Protein AF-A0A917LWQ3-F1 (afdb_monomer_lite)

Secondary structure (DSSP, 8-state):
-EEEETTTT--PPPPEETTEE---TT-SEEEE--TT---EEEEEEEEPP-TTTTGGGGHHHHHHHH-S---B--GGGHHHHHHHHHHHHTS-EEEEEPEEES-GGG-BTTEEEGGGGGG-EEEEEEEEE-TT--S------TTHHHHSB--SEEEEE-TTS-EEEEETT---EEE-

Structure (mmCIF, N/CA/C/O backbone):
data_AF-A0A917LWQ3-F1
#
_entry.id   AF-A0A917LWQ3-F1
#
loop_
_atom_site.group_PDB
_atom_site.id
_atom_site.type_symbol
_atom_site.label_atom_id
_atom_site.label_alt_id
_atom_site.label_comp_id
_atom_site.label_asym_id
_atom_site.label_entity_id
_atom_site.label_seq_id
_atom_site.pdbx_PDB_ins_code
_atom_site.Cartn_x
_atom_site.Cartn_y
_atom_site.Cartn_z
_atom_site.occupancy
_atom_site.B_iso_or_equiv
_atom_site.auth_seq_id
_atom_site.auth_comp_id
_atom_site.auth_asym_id
_atom_site.auth_atom_id
_atom_site.pdbx_PDB_model_num
ATOM 1 N N . MET A 1 1 ? 16.018 4.848 -8.889 1.00 68.75 1 MET A N 1
ATOM 2 C CA . MET A 1 1 ? 14.977 4.493 -9.882 1.00 68.75 1 MET A CA 1
ATOM 3 C C . MET A 1 1 ? 14.292 5.776 -10.321 1.00 68.75 1 MET A C 1
ATOM 5 O O . MET A 1 1 ? 14.100 6.640 -9.471 1.00 68.75 1 MET A O 1
ATOM 9 N N . GLY A 1 2 ? 13.973 5.937 -11.601 1.00 74.06 2 GLY A N 1
ATOM 10 C CA . GLY A 1 2 ? 13.289 7.131 -12.096 1.00 74.06 2 GLY A CA 1
ATOM 11 C C . GLY A 1 2 ? 12.307 6.776 -13.199 1.00 74.06 2 GLY A C 1
ATOM 12 O O . GLY A 1 2 ? 12.623 5.943 -14.043 1.00 74.06 2 GLY A O 1
ATOM 13 N N . TYR A 1 3 ? 11.125 7.377 -13.148 1.00 81.25 3 TYR A N 1
ATOM 14 C CA . TYR A 1 3 ? 10.115 7.307 -14.192 1.00 81.25 3 TYR A CA 1
ATOM 15 C C . TYR A 1 3 ? 9.777 8.740 -14.584 1.00 81.25 3 TYR A C 1
ATOM 17 O O . TYR A 1 3 ? 9.608 9.579 -13.699 1.00 81.25 3 TYR A O 1
ATOM 25 N N . TRP A 1 4 ? 9.730 9.005 -15.880 1.00 85.19 4 TRP A N 1
ATOM 26 C CA . TRP A 1 4 ? 9.314 10.282 -16.441 1.00 85.19 4 TRP A CA 1
ATOM 27 C C . TRP A 1 4 ? 8.325 10.000 -17.555 1.00 85.19 4 TRP A C 1
ATOM 29 O O . TRP A 1 4 ? 8.601 9.150 -18.403 1.00 85.19 4 TRP A O 1
ATOM 39 N N . ASP A 1 5 ? 7.219 10.730 -17.581 1.00 81.88 5 ASP A N 1
ATOM 40 C CA . ASP A 1 5 ? 6.165 10.573 -18.579 1.00 81.88 5 ASP A CA 1
ATOM 41 C C . ASP A 1 5 ? 5.701 11.928 -19.135 1.00 81.88 5 ASP A C 1
ATOM 43 O O . ASP A 1 5 ? 5.309 12.834 -18.392 1.00 81.88 5 ASP A O 1
ATOM 47 N N . LYS A 1 6 ? 5.736 12.087 -20.464 1.00 85.38 6 LYS A N 1
ATOM 48 C CA . LYS A 1 6 ? 5.310 13.336 -21.118 1.00 85.38 6 LYS A CA 1
ATOM 49 C C . LYS A 1 6 ? 3.816 13.602 -20.945 1.00 85.38 6 LYS A C 1
ATOM 51 O O . LYS A 1 6 ? 3.427 14.761 -20.806 1.00 85.38 6 LYS A O 1
ATOM 56 N N . GLY A 1 7 ? 2.990 12.558 -20.952 1.00 83.19 7 GLY A N 1
ATOM 57 C CA . GLY A 1 7 ? 1.545 12.647 -20.748 1.00 83.19 7 GLY A CA 1
ATOM 58 C C . GLY A 1 7 ? 1.175 13.115 -19.340 1.00 83.19 7 GLY A C 1
ATOM 59 O O . GLY A 1 7 ? 0.133 13.745 -19.163 1.00 83.19 7 GLY A O 1
ATOM 60 N N . LEU A 1 8 ? 2.053 12.888 -18.358 1.00 78.94 8 LEU A N 1
ATOM 61 C CA . LEU A 1 8 ? 1.923 13.415 -16.993 1.00 78.94 8 LEU A CA 1
ATOM 62 C C . LEU A 1 8 ? 2.496 14.834 -16.823 1.00 78.94 8 LEU A C 1
ATOM 64 O O . LEU A 1 8 ? 2.339 15.432 -15.759 1.00 78.94 8 LEU A O 1
ATOM 68 N N . GLY A 1 9 ? 3.117 15.394 -17.866 1.00 81.44 9 GLY A N 1
ATOM 69 C CA . GLY A 1 9 ? 3.732 16.723 -17.844 1.00 81.44 9 GLY A CA 1
ATOM 70 C C . GLY A 1 9 ? 5.171 16.748 -17.322 1.00 81.44 9 GLY A C 1
ATOM 71 O O . GLY A 1 9 ? 5.672 17.827 -16.999 1.00 81.44 9 GLY A O 1
ATOM 72 N N . ASP A 1 10 ? 5.850 15.599 -17.242 1.00 81.12 10 ASP A N 1
ATOM 73 C CA . ASP A 1 10 ? 7.227 15.537 -16.756 1.00 81.12 10 ASP A CA 1
ATOM 74 C C . ASP A 1 10 ? 8.231 16.096 -17.775 1.00 81.12 10 ASP A C 1
ATOM 76 O O . ASP A 1 10 ? 8.159 15.852 -18.984 1.00 81.12 10 ASP A O 1
ATOM 80 N N . THR A 1 11 ? 9.259 16.781 -17.271 1.00 85.00 11 THR A N 1
ATOM 81 C CA . THR A 1 11 ? 10.433 17.145 -18.074 1.00 85.00 11 THR A CA 1
ATOM 82 C C . THR A 1 11 ? 11.321 15.916 -18.261 1.00 85.00 11 THR A C 1
ATOM 84 O O . THR A 1 11 ? 11.895 15.415 -17.292 1.00 85.00 11 THR A O 1
ATOM 87 N N . MET A 1 12 ? 11.468 15.447 -19.505 1.00 86.94 12 MET A N 1
ATOM 88 C CA . MET A 1 12 ? 12.310 14.287 -19.817 1.00 86.94 12 MET A CA 1
ATOM 89 C C . MET A 1 12 ? 13.787 14.547 -19.478 1.00 86.94 12 MET A C 1
ATOM 91 O O . MET A 1 12 ? 14.322 15.602 -19.837 1.00 86.94 12 MET A O 1
ATOM 95 N N . PRO A 1 13 ? 14.482 13.590 -18.840 1.00 85.69 13 PRO A N 1
ATOM 96 C CA . PRO A 1 13 ? 15.905 13.716 -18.576 1.00 85.69 13 PRO A CA 1
ATOM 97 C C . PRO A 1 13 ? 16.710 13.597 -19.877 1.00 85.69 13 PRO A C 1
ATOM 99 O O . PRO A 1 13 ? 16.323 12.899 -20.814 1.00 85.69 13 PRO A O 1
ATOM 102 N N . THR A 1 14 ? 17.882 14.235 -19.915 1.00 86.88 14 THR A N 1
ATOM 103 C CA . THR A 1 14 ? 18.891 13.912 -20.933 1.00 86.88 14 THR A CA 1
ATOM 104 C C . THR A 1 14 ? 19.552 12.593 -20.552 1.00 86.88 14 THR A C 1
ATOM 106 O O . THR A 1 14 ? 20.105 12.485 -19.458 1.00 86.88 14 THR A O 1
ATOM 109 N N . ILE A 1 15 ? 19.494 11.602 -21.441 1.00 86.19 15 ILE A N 1
ATOM 110 C CA . ILE A 1 15 ? 20.143 10.305 -21.238 1.00 86.19 15 ILE A CA 1
ATOM 111 C C . ILE A 1 15 ? 21.453 10.287 -22.021 1.00 86.19 15 ILE A C 1
ATOM 113 O O . ILE A 1 15 ? 21.475 10.568 -23.220 1.00 86.19 15 ILE A O 1
ATOM 117 N N . GLU A 1 16 ? 22.537 9.930 -21.342 1.00 87.94 16 GLU A N 1
ATOM 118 C CA . GLU A 1 16 ? 23.861 9.769 -21.932 1.00 87.94 16 GLU A CA 1
ATOM 119 C C . GLU A 1 16 ? 24.419 8.396 -21.547 1.00 87.94 16 GLU A C 1
ATOM 121 O O . GLU A 1 16 ? 24.374 8.012 -20.377 1.00 87.94 16 GLU A O 1
ATOM 126 N N . VAL A 1 17 ? 24.915 7.650 -22.532 1.00 81.75 17 VAL A N 1
ATOM 127 C CA . VAL A 1 17 ? 25.569 6.350 -22.354 1.00 81.75 17 VAL A CA 1
ATOM 128 C C . VAL A 1 17 ? 26.945 6.441 -22.994 1.00 81.75 17 VAL A C 1
ATOM 130 O O . VAL A 1 17 ? 27.058 6.771 -24.171 1.00 81.75 17 VAL A O 1
ATOM 133 N N . ASP A 1 18 ? 27.991 6.209 -22.201 1.00 88.50 18 ASP A N 1
ATOM 134 C CA . ASP A 1 18 ? 29.393 6.254 -22.638 1.00 88.50 18 ASP A CA 1
ATOM 135 C C . ASP A 1 18 ? 29.776 7.545 -23.394 1.00 88.50 18 ASP A C 1
ATOM 137 O O . ASP A 1 18 ? 30.491 7.522 -24.396 1.00 88.50 18 ASP A O 1
ATOM 141 N N . GLY A 1 19 ? 29.281 8.698 -22.929 1.00 87.06 19 GLY A N 1
ATOM 142 C CA . GLY A 1 19 ? 29.546 9.997 -23.560 1.00 87.06 19 GLY A CA 1
ATOM 143 C C . GLY A 1 19 ? 28.653 10.319 -24.763 1.00 87.06 19 GLY A C 1
ATOM 144 O O . GLY A 1 19 ? 28.759 11.402 -25.341 1.00 87.06 19 GLY A O 1
ATOM 145 N N . GLN A 1 20 ? 27.778 9.396 -25.170 1.00 89.56 20 GLN A N 1
ATOM 146 C CA . GLN A 1 20 ? 26.856 9.578 -26.287 1.00 89.56 20 GLN A CA 1
ATOM 147 C C . GLN A 1 20 ? 25.440 9.832 -25.787 1.00 89.56 20 GLN A C 1
ATOM 149 O O . GLN A 1 20 ? 24.871 9.050 -25.024 1.00 89.56 20 GLN A O 1
ATOM 154 N N . ARG A 1 21 ? 24.840 10.930 -26.251 1.00 89.19 21 ARG A N 1
ATOM 155 C CA . ARG A 1 21 ? 23.438 11.229 -25.955 1.00 89.19 21 ARG A CA 1
ATOM 156 C C . ARG A 1 21 ? 22.528 10.278 -26.717 1.00 89.19 21 ARG A C 1
ATOM 158 O O . ARG A 1 21 ? 22.638 10.159 -27.935 1.00 89.19 21 ARG A O 1
ATOM 165 N N . ILE A 1 22 ? 21.602 9.660 -25.996 1.00 87.88 22 ILE A N 1
ATOM 166 C CA . ILE A 1 22 ? 20.518 8.883 -26.589 1.00 87.88 22 ILE A CA 1
ATOM 167 C C . ILE A 1 22 ? 19.428 9.860 -27.035 1.00 87.88 22 ILE A C 1
ATOM 169 O O . ILE A 1 22 ? 18.977 10.690 -26.243 1.00 87.88 22 ILE A O 1
ATOM 173 N N . ASP A 1 23 ? 19.005 9.770 -28.298 1.00 85.12 23 ASP A N 1
ATOM 174 C CA . ASP A 1 23 ? 17.847 10.524 -28.781 1.00 85.12 23 ASP A CA 1
ATOM 175 C C . ASP A 1 23 ? 16.557 9.879 -28.259 1.00 85.12 23 ASP A C 1
ATOM 177 O O . ASP A 1 23 ? 16.177 8.785 -28.672 1.00 85.12 23 ASP A O 1
ATOM 181 N N . SER A 1 24 ? 15.906 10.556 -27.315 1.00 82.75 24 SER A N 1
ATOM 182 C CA . SER A 1 24 ? 14.634 10.152 -26.706 1.00 82.75 24 SER A CA 1
ATOM 183 C C . SER A 1 24 ? 13.480 11.090 -27.084 1.00 82.75 24 SER A C 1
ATOM 185 O O . SER A 1 24 ? 12.445 11.124 -26.409 1.00 82.75 24 SER A O 1
ATOM 187 N N . LYS A 1 25 ? 13.623 11.878 -28.164 1.00 82.75 25 LYS A N 1
ATOM 188 C CA . LYS A 1 25 ? 12.585 12.828 -28.608 1.00 82.75 25 LYS A CA 1
ATOM 189 C C . LYS A 1 25 ? 11.240 12.164 -28.875 1.00 82.75 25 LYS A C 1
ATOM 191 O O . LYS A 1 25 ? 10.223 12.753 -28.513 1.00 82.75 25 LYS A O 1
ATOM 196 N N . ASP A 1 26 ? 11.244 10.947 -29.405 1.00 84.88 26 ASP A N 1
ATOM 197 C CA . ASP A 1 26 ? 10.025 10.199 -29.730 1.00 84.88 26 ASP A CA 1
ATOM 198 C C . ASP A 1 26 ? 9.542 9.294 -28.584 1.00 84.88 26 ASP A C 1
ATOM 200 O O . ASP A 1 26 ? 8.472 8.699 -28.672 1.00 84.88 26 ASP A O 1
ATOM 204 N N . SER A 1 27 ? 10.294 9.194 -27.482 1.00 86.25 27 SER A N 1
ATOM 205 C CA . SER A 1 27 ? 9.883 8.407 -26.316 1.00 86.25 27 SER A CA 1
ATOM 206 C C . SER A 1 27 ? 8.723 9.090 -25.587 1.00 86.25 27 SER A C 1
ATOM 208 O O . SER A 1 27 ? 8.799 10.281 -25.283 1.00 86.25 27 SER A O 1
ATOM 210 N N . GLU A 1 28 ? 7.655 8.352 -25.290 1.00 88.12 28 GLU A N 1
ATOM 211 C CA . GLU A 1 28 ? 6.522 8.844 -24.491 1.00 88.12 28 GLU A CA 1
ATOM 212 C C . GLU A 1 28 ? 6.881 8.913 -23.000 1.00 88.12 28 GLU A C 1
ATOM 214 O O . GLU A 1 28 ? 6.612 9.912 -22.329 1.00 88.12 28 GLU A O 1
ATOM 219 N N . SER A 1 29 ? 7.585 7.888 -22.517 1.00 86.81 29 SER A N 1
ATOM 220 C CA . SER A 1 29 ? 8.082 7.789 -21.151 1.00 86.81 29 SER A CA 1
ATOM 221 C C . SER A 1 29 ? 9.467 7.138 -21.089 1.00 86.81 29 SER A C 1
ATOM 223 O O . SER A 1 29 ? 9.919 6.472 -22.025 1.00 86.81 29 SER A O 1
ATOM 225 N N . ILE A 1 30 ? 10.172 7.372 -19.981 1.00 86.81 30 ILE A N 1
ATOM 226 C CA . ILE A 1 30 ? 11.491 6.808 -19.676 1.00 86.81 30 ILE A CA 1
ATOM 227 C C . ILE A 1 30 ? 11.430 6.166 -18.293 1.00 86.81 30 ILE A C 1
ATOM 229 O O . ILE A 1 30 ? 11.113 6.835 -17.310 1.00 86.81 30 ILE A O 1
ATOM 233 N N . LEU A 1 31 ? 11.821 4.894 -18.204 1.00 83.62 31 LEU A N 1
ATOM 234 C CA . LEU A 1 31 ? 12.014 4.181 -16.944 1.00 83.62 31 LEU A CA 1
ATOM 235 C C . LEU A 1 31 ? 13.489 3.796 -16.781 1.00 83.62 31 LEU A C 1
ATOM 237 O O . LEU A 1 31 ? 14.052 3.081 -17.607 1.00 83.62 31 LEU A O 1
ATOM 241 N N . ILE A 1 32 ? 14.105 4.235 -15.684 1.00 80.62 32 ILE A N 1
ATOM 242 C CA . ILE A 1 32 ? 15.475 3.888 -15.298 1.00 80.62 32 ILE A CA 1
ATOM 243 C C . ILE A 1 32 ? 15.441 3.086 -13.999 1.00 80.62 32 ILE A C 1
ATOM 245 O O . ILE A 1 32 ? 15.022 3.579 -12.943 1.00 80.62 32 ILE A O 1
ATOM 249 N N . TYR A 1 33 ? 15.955 1.862 -14.060 1.00 79.25 33 TYR A N 1
ATOM 250 C CA . TYR A 1 33 ? 16.095 0.955 -12.925 1.00 79.25 33 TYR A CA 1
ATOM 251 C C . TYR A 1 33 ? 17.494 0.316 -12.905 1.00 79.25 33 TYR A C 1
ATOM 253 O O . TYR A 1 33 ? 18.173 0.281 -13.934 1.00 79.25 33 TYR A O 1
ATOM 261 N N . PRO A 1 34 ? 17.973 -0.159 -11.740 1.00 75.56 34 PRO A N 1
ATOM 262 C CA . PRO A 1 34 ? 19.281 -0.798 -11.648 1.00 75.56 34 PRO A CA 1
ATOM 263 C C . PRO A 1 34 ? 19.364 -2.054 -12.524 1.00 75.56 34 PRO A C 1
ATOM 265 O O . PRO A 1 34 ? 18.466 -2.891 -12.499 1.00 75.56 34 PRO A O 1
ATOM 268 N N . ALA A 1 35 ? 20.480 -2.247 -13.235 1.00 77.88 35 ALA A N 1
ATOM 269 C CA . ALA A 1 35 ? 20.659 -3.379 -14.153 1.00 77.88 35 ALA A CA 1
ATOM 270 C C . ALA A 1 35 ? 20.566 -4.767 -13.484 1.00 77.88 35 ALA A C 1
ATOM 272 O O . ALA A 1 35 ? 20.335 -5.765 -14.159 1.00 77.88 35 ALA A O 1
ATOM 273 N N . HIS A 1 36 ? 20.725 -4.855 -12.164 1.00 78.12 36 HIS A N 1
ATOM 274 C CA . HIS A 1 36 ? 20.568 -6.106 -11.419 1.00 78.12 36 HIS A CA 1
ATOM 275 C C . HIS A 1 36 ? 19.115 -6.388 -10.988 1.00 78.12 36 HIS A C 1
ATOM 277 O O . HIS A 1 36 ? 18.840 -7.455 -10.448 1.00 78.12 36 HIS A O 1
ATOM 283 N N . GLU A 1 37 ? 18.177 -5.470 -11.234 1.00 78.75 37 GLU A N 1
ATOM 284 C CA . GLU A 1 37 ? 16.765 -5.585 -10.856 1.00 78.75 37 GLU A CA 1
ATOM 285 C C . GLU A 1 37 ? 15.879 -5.688 -12.110 1.00 78.75 37 GLU A C 1
ATOM 287 O O . GLU A 1 37 ? 15.148 -4.772 -12.472 1.00 78.75 37 GLU A O 1
ATOM 292 N N . GLN A 1 38 ? 15.965 -6.819 -12.813 1.00 82.44 38 GLN A N 1
ATOM 293 C CA . GLN A 1 38 ? 15.309 -7.018 -14.118 1.00 82.44 38 GLN A CA 1
ATOM 294 C C . GLN A 1 38 ? 13.811 -7.361 -14.043 1.00 82.44 38 GLN A C 1
ATOM 296 O O . GLN A 1 38 ? 13.149 -7.488 -15.075 1.00 82.44 38 GLN A O 1
ATOM 301 N N . LYS A 1 39 ? 13.276 -7.561 -12.836 1.00 88.88 39 LYS A N 1
ATOM 302 C CA . LYS A 1 39 ? 11.894 -7.984 -12.596 1.00 88.88 39 LYS A CA 1
ATOM 303 C C . LYS A 1 39 ? 11.237 -7.120 -11.540 1.00 88.88 39 LYS A C 1
ATOM 305 O O . LYS A 1 39 ? 11.903 -6.586 -10.654 1.00 88.88 39 LYS A O 1
ATOM 310 N N . ASP A 1 40 ? 9.929 -7.000 -11.669 1.00 91.19 40 ASP A N 1
ATOM 311 C CA . ASP A 1 40 ? 9.048 -6.376 -10.696 1.00 91.19 40 ASP A CA 1
ATOM 312 C C . ASP A 1 40 ? 8.093 -7.416 -10.098 1.00 91.19 40 ASP A C 1
ATOM 314 O O . ASP A 1 40 ? 8.242 -8.610 -10.364 1.00 91.19 40 ASP A O 1
ATOM 318 N N . ALA A 1 41 ? 7.128 -6.997 -9.287 1.00 94.12 41 ALA A N 1
ATOM 319 C CA . ALA A 1 41 ? 6.066 -7.855 -8.778 1.00 94.12 41 ALA A CA 1
ATOM 320 C C . ALA A 1 41 ? 4.719 -7.128 -8.797 1.00 94.12 41 ALA A C 1
ATOM 322 O O . ALA A 1 41 ? 4.647 -5.922 -8.569 1.00 94.12 41 ALA A O 1
ATOM 323 N N . TRP A 1 42 ? 3.623 -7.873 -8.959 1.00 95.94 42 TRP A N 1
ATOM 324 C CA . TRP A 1 42 ? 2.297 -7.287 -8.767 1.00 95.94 42 TRP A CA 1
ATOM 325 C C . TRP A 1 42 ? 2.106 -6.920 -7.294 1.00 95.94 42 TRP A C 1
ATOM 327 O O . TRP A 1 42 ? 2.239 -7.770 -6.403 1.00 95.94 42 TRP A O 1
ATOM 337 N N . LEU A 1 43 ? 1.801 -5.647 -7.047 1.00 95.00 43 LEU A N 1
ATOM 338 C CA . LEU A 1 43 ? 1.707 -5.076 -5.709 1.00 95.00 43 LEU A CA 1
ATOM 339 C C . LEU A 1 43 ? 0.258 -4.991 -5.241 1.00 95.00 43 LEU A C 1
ATOM 341 O O . LEU A 1 43 ? -0.633 -4.570 -5.975 1.00 95.00 43 LEU A O 1
ATOM 345 N N . GLN A 1 44 ? 0.045 -5.297 -3.966 1.00 95.31 44 GLN A N 1
ATOM 346 C CA . GLN A 1 44 ? -1.139 -4.859 -3.240 1.00 95.31 44 GLN A CA 1
ATOM 347 C C . GLN A 1 44 ? -0.711 -4.153 -1.954 1.00 95.31 44 GLN A C 1
ATOM 349 O O . GLN A 1 44 ? -0.075 -4.761 -1.087 1.00 95.31 44 GLN A O 1
ATOM 354 N N . SER A 1 45 ? -1.087 -2.882 -1.823 1.00 95.56 45 SER A N 1
ATOM 355 C CA . SER A 1 45 ? -0.761 -2.043 -0.669 1.00 95.56 45 SER A CA 1
ATOM 356 C C . SER A 1 45 ? -1.898 -1.986 0.348 1.00 95.56 45 SER A C 1
ATOM 358 O O . SER A 1 45 ? -3.072 -1.932 -0.010 1.00 95.56 45 SER A O 1
ATOM 360 N N . TRP A 1 46 ? -1.525 -1.959 1.624 1.00 97.00 46 TRP A N 1
ATOM 361 C CA . TRP A 1 46 ? -2.401 -1.730 2.770 1.00 97.00 46 TRP A CA 1
ATOM 362 C C . TRP A 1 46 ? -1.784 -0.675 3.681 1.00 97.00 46 TRP A C 1
ATOM 364 O O . TRP A 1 46 ? -0.567 -0.634 3.832 1.00 97.00 46 TRP A O 1
ATOM 374 N N . SER A 1 47 ? -2.605 0.130 4.349 1.00 96.62 47 SER A N 1
ATOM 375 C CA . SER A 1 47 ? -2.134 1.005 5.424 1.00 96.62 47 SER A CA 1
ATOM 376 C C . SER A 1 47 ? -2.125 0.272 6.759 1.00 96.62 47 SER A C 1
ATOM 378 O O . SER A 1 47 ? -3.081 -0.424 7.109 1.00 96.62 47 SER A O 1
ATOM 380 N N . VAL A 1 48 ? -1.050 0.437 7.525 1.00 95.75 48 VAL A N 1
ATOM 381 C CA . VAL A 1 48 ? -0.931 -0.167 8.852 1.00 95.75 48 VAL A CA 1
ATOM 382 C C . VAL A 1 48 ? -1.442 0.789 9.915 1.00 95.75 48 VAL A C 1
ATOM 384 O O . VAL A 1 48 ? -0.995 1.928 10.013 1.00 95.75 48 VAL A O 1
ATOM 387 N N . LEU A 1 49 ? -2.329 0.280 10.765 1.00 93.00 49 LEU A N 1
ATOM 388 C CA . LEU A 1 49 ? -2.802 0.943 11.977 1.00 93.00 49 LEU A CA 1
ATOM 389 C C . LEU A 1 49 ? -2.082 0.320 13.176 1.00 93.00 49 LEU A C 1
ATOM 391 O O . LEU A 1 49 ? -2.166 -0.896 13.371 1.00 93.00 49 LEU A O 1
ATOM 395 N N . GLY A 1 50 ? -1.376 1.117 13.979 1.00 87.94 50 GLY A N 1
ATOM 396 C CA . GLY A 1 50 ? -0.676 0.607 15.157 1.00 87.94 50 GLY A CA 1
ATOM 397 C C . GLY A 1 50 ? -0.370 1.690 16.195 1.00 87.94 50 GLY A C 1
ATOM 398 O O . GLY A 1 50 ? -0.307 2.865 15.856 1.00 87.94 50 GLY A O 1
ATOM 399 N N . PRO A 1 51 ? -0.131 1.310 17.461 1.00 79.31 51 PRO A N 1
ATOM 400 C CA . PRO A 1 51 ? 0.003 2.251 18.582 1.00 79.31 51 PRO A CA 1
ATOM 401 C C . PRO A 1 51 ? 1.231 3.180 18.516 1.00 79.31 51 PRO A C 1
ATOM 403 O O . PRO A 1 51 ? 1.358 4.087 19.331 1.00 79.31 51 PRO A O 1
ATOM 406 N N . HIS A 1 52 ? 2.154 2.957 17.577 1.00 81.38 52 HIS A N 1
ATOM 407 C CA . HIS A 1 52 ? 3.443 3.657 17.512 1.00 81.38 52 HIS A CA 1
ATOM 408 C C . HIS A 1 52 ? 3.773 4.195 16.118 1.00 81.38 52 HIS A C 1
ATOM 410 O O . HIS A 1 52 ? 4.941 4.403 15.801 1.00 81.38 52 HIS A O 1
ATOM 416 N N . ASN A 1 53 ? 2.771 4.374 15.254 1.00 89.69 53 ASN A N 1
ATOM 417 C CA . ASN A 1 53 ? 3.001 4.882 13.900 1.00 89.69 53 ASN A CA 1
ATOM 418 C C . ASN A 1 53 ? 2.270 6.191 13.580 1.00 89.69 53 ASN A C 1
ATOM 420 O O . ASN A 1 53 ? 2.382 6.666 12.449 1.00 89.69 53 ASN A O 1
ATOM 424 N N . CYS A 1 54 ? 1.572 6.763 14.566 1.00 90.94 54 CYS A N 1
ATOM 425 C CA . CYS A 1 54 ? 0.832 8.020 14.469 1.00 90.94 54 CYS A CA 1
ATOM 426 C C . CYS A 1 54 ? -0.147 8.063 13.281 1.00 90.94 54 CYS A C 1
ATOM 428 O O . CYS A 1 54 ? -0.304 9.099 12.629 1.00 90.94 54 CYS A O 1
ATOM 430 N N . PHE A 1 55 ? -0.760 6.926 12.928 1.00 93.50 55 PHE A N 1
ATOM 431 C CA . PHE A 1 55 ? -1.663 6.861 11.778 1.00 93.50 55 PHE A CA 1
ATOM 432 C C . PHE A 1 55 ? -2.883 7.777 11.934 1.00 93.50 55 PHE A C 1
ATOM 434 O O . PHE A 1 55 ? -3.404 8.281 10.944 1.00 93.50 55 PHE A O 1
ATOM 441 N N . GLU A 1 56 ? -3.322 8.050 13.160 1.00 93.44 56 GLU A N 1
ATOM 442 C CA . GLU A 1 56 ? -4.405 8.986 13.454 1.00 93.44 56 GLU A CA 1
ATOM 443 C C . GLU A 1 56 ? -4.190 10.361 12.805 1.00 93.44 56 GLU A C 1
ATOM 445 O O . GLU A 1 56 ? -5.134 10.944 12.274 1.00 93.44 56 GLU A O 1
ATOM 450 N N . GLN A 1 57 ? -2.940 10.827 12.735 1.00 92.94 57 GLN A N 1
ATOM 451 C CA . GLN A 1 57 ? -2.565 12.101 12.110 1.00 92.94 57 GLN A CA 1
ATOM 452 C C . GLN A 1 57 ? -2.675 12.066 10.579 1.00 92.94 57 GLN A C 1
ATOM 454 O O . GLN A 1 57 ? -2.635 13.100 9.922 1.00 92.94 57 GLN A O 1
ATOM 459 N N . SER A 1 58 ? -2.794 10.872 9.998 1.00 94.94 58 SER A N 1
ATOM 460 C CA . SER A 1 58 ? -2.857 10.652 8.551 1.00 94.94 58 SER A CA 1
ATOM 461 C C . SER A 1 58 ? -4.293 10.527 8.035 1.00 94.94 58 SER A C 1
ATOM 463 O O . SER A 1 58 ? -4.492 10.555 6.824 1.00 94.94 58 SER A O 1
ATOM 465 N N . LEU A 1 59 ? -5.295 10.400 8.918 1.00 94.50 59 LEU A N 1
ATOM 466 C CA . LEU A 1 59 ? -6.677 10.078 8.540 1.00 94.50 59 LEU A CA 1
ATOM 467 C C . LEU A 1 59 ? -7.275 11.049 7.518 1.00 94.50 59 LEU A C 1
ATOM 469 O O . LEU A 1 59 ? -7.846 10.595 6.533 1.00 94.50 59 LEU A O 1
ATOM 473 N N . GLU A 1 60 ? -7.127 12.357 7.723 1.00 95.31 60 GLU A N 1
ATOM 474 C CA . GLU A 1 60 ? -7.705 13.375 6.831 1.00 95.31 60 GLU A CA 1
ATOM 475 C C . GLU A 1 60 ? -7.184 13.213 5.401 1.00 95.31 60 GLU A C 1
ATOM 477 O O . GLU A 1 60 ? -7.961 13.035 4.463 1.00 95.31 60 GLU A O 1
ATOM 482 N N . ARG A 1 61 ? -5.856 13.156 5.255 1.00 96.25 61 ARG A N 1
ATOM 483 C CA . ARG A 1 61 ? -5.197 12.977 3.959 1.00 96.25 61 ARG A CA 1
ATOM 484 C C . ARG A 1 61 ? -5.513 11.619 3.329 1.00 96.25 61 ARG A C 1
ATOM 486 O O . ARG A 1 61 ? -5.707 11.530 2.122 1.00 96.25 61 ARG A O 1
ATOM 493 N N . MET A 1 62 ? -5.609 10.561 4.136 1.00 96.00 62 MET A N 1
ATOM 494 C CA 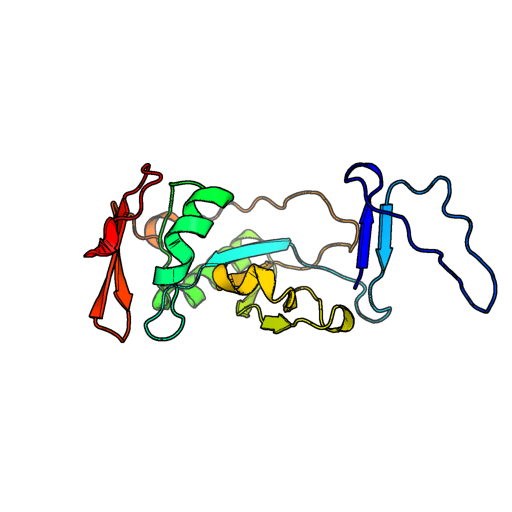. MET A 1 62 ? -6.010 9.238 3.649 1.00 96.00 62 MET A CA 1
ATOM 495 C C . MET A 1 62 ? -7.433 9.252 3.073 1.00 96.00 62 MET A C 1
ATOM 497 O O . MET A 1 62 ? -7.652 8.682 2.008 1.00 96.00 62 MET A O 1
ATOM 501 N N . LEU A 1 63 ? -8.386 9.925 3.728 1.00 95.38 63 LEU A N 1
ATOM 502 C CA . LEU A 1 63 ? -9.757 10.060 3.219 1.00 95.38 63 LEU A CA 1
ATOM 503 C C . LEU A 1 63 ? -9.829 10.930 1.959 1.00 95.38 63 LEU A C 1
ATOM 505 O O . LEU A 1 63 ? -10.662 10.681 1.085 1.00 95.38 63 LEU A O 1
ATOM 509 N N . GLU A 1 64 ? -8.991 11.962 1.873 1.00 95.94 64 GLU A N 1
ATOM 510 C CA . GLU A 1 64 ? -8.929 12.849 0.714 1.00 95.94 64 GLU A CA 1
ATOM 511 C C . GLU A 1 64 ? -8.419 12.131 -0.535 1.00 95.94 64 GLU A C 1
ATOM 513 O O . GLU A 1 64 ? -9.028 12.264 -1.597 1.00 95.94 64 GLU A O 1
ATOM 518 N N . GLU A 1 65 ? -7.350 11.350 -0.397 1.00 95.50 65 GLU A N 1
ATOM 519 C CA . GLU A 1 65 ? -6.667 10.735 -1.534 1.00 95.50 65 GLU A CA 1
ATOM 520 C C . GLU A 1 65 ? -7.170 9.325 -1.883 1.00 95.50 65 GLU A C 1
ATOM 522 O O . GLU A 1 65 ? -7.168 8.953 -3.054 1.00 95.50 65 GLU A O 1
ATOM 527 N N . PHE A 1 66 ? -7.610 8.532 -0.898 1.00 94.69 66 PHE A N 1
ATOM 528 C CA . PHE A 1 66 ? -8.009 7.126 -1.097 1.00 94.69 66 PHE A CA 1
ATOM 529 C C . PHE A 1 66 ? -9.511 6.880 -0.905 1.00 94.69 66 PHE A C 1
ATOM 531 O O . PHE A 1 66 ? -10.001 5.780 -1.171 1.00 94.69 66 PHE A O 1
ATOM 538 N N . GLY A 1 67 ? -10.260 7.900 -0.482 1.00 95.12 67 GLY A N 1
ATOM 539 C CA . GLY A 1 67 ? -11.704 7.835 -0.303 1.00 95.12 67 GLY A CA 1
ATOM 540 C C . GLY A 1 67 ? -12.144 7.351 1.078 1.00 95.12 67 GLY A C 1
ATOM 541 O O . GLY A 1 67 ? -11.363 7.174 2.008 1.00 95.12 67 GLY A O 1
ATOM 542 N N . THR A 1 68 ? -13.455 7.176 1.227 1.00 95.69 68 THR A N 1
ATOM 543 C CA . THR A 1 68 ? -14.116 7.052 2.536 1.00 95.69 68 THR A CA 1
ATOM 544 C C . THR A 1 68 ? -14.497 5.623 2.911 1.00 95.69 68 THR A C 1
ATOM 546 O O . THR A 1 68 ? -15.112 5.393 3.953 1.00 95.69 68 THR A O 1
ATOM 549 N N . TYR A 1 69 ? -14.142 4.650 2.072 1.00 95.25 69 TYR A N 1
ATOM 550 C CA . TYR A 1 69 ? -14.437 3.240 2.290 1.00 95.25 69 TYR A CA 1
ATOM 551 C C . TYR A 1 69 ? -13.180 2.496 2.719 1.00 95.25 69 TYR A C 1
ATOM 553 O O . TYR A 1 69 ? -12.134 2.599 2.086 1.00 95.25 69 TYR A O 1
ATOM 561 N N . PHE A 1 70 ? -13.292 1.713 3.786 1.00 94.25 70 PHE A N 1
ATOM 562 C CA . PHE A 1 70 ? -12.194 0.924 4.318 1.00 94.25 70 PHE A CA 1
ATOM 563 C C . PHE A 1 70 ? -12.690 -0.425 4.831 1.00 94.25 70 PHE A C 1
ATOM 565 O O . PHE A 1 70 ? -13.828 -0.591 5.264 1.00 94.25 70 PHE A O 1
ATOM 572 N N . VAL A 1 71 ? -11.781 -1.390 4.810 1.00 95.25 71 VAL A N 1
ATOM 573 C CA . VAL A 1 71 ? -11.923 -2.704 5.436 1.00 95.25 71 VAL A CA 1
ATOM 574 C C . VAL A 1 71 ? -10.651 -2.988 6.212 1.00 95.25 71 VAL A C 1
ATOM 576 O O . VAL A 1 71 ? -9.579 -2.489 5.866 1.00 95.25 71 VAL A O 1
ATOM 579 N N . LEU A 1 72 ? -10.748 -3.791 7.265 1.00 96.50 72 LEU A N 1
ATOM 580 C CA . LEU A 1 72 ? -9.600 -4.064 8.120 1.00 96.50 72 LEU A CA 1
ATOM 581 C C . LEU A 1 72 ? -9.139 -5.505 7.958 1.00 96.50 72 LEU A C 1
ATOM 583 O O . LEU A 1 72 ? -9.925 -6.440 8.090 1.00 96.50 72 LEU A O 1
ATOM 587 N N . LEU A 1 73 ? -7.838 -5.694 7.757 1.00 97.31 73 LEU A N 1
ATOM 588 C CA . LEU A 1 73 ? -7.191 -6.993 7.892 1.00 97.31 73 LEU A CA 1
ATOM 589 C C . LEU A 1 73 ? -6.467 -7.045 9.247 1.00 97.31 73 LEU A C 1
ATOM 591 O O . LEU A 1 73 ? -5.455 -6.368 9.424 1.00 97.31 73 LEU A O 1
ATOM 595 N N . PRO A 1 74 ? -6.925 -7.859 10.217 1.00 96.50 74 PRO A N 1
ATOM 596 C CA . PRO A 1 74 ? -6.210 -8.030 11.476 1.00 96.50 74 PRO A CA 1
ATOM 597 C C . PRO A 1 74 ? -4.778 -8.519 11.249 1.00 96.50 74 PRO A C 1
ATOM 599 O O . PRO A 1 74 ? -4.578 -9.521 10.562 1.00 96.50 74 PRO A O 1
ATOM 602 N N . ALA A 1 75 ? -3.791 -7.904 11.907 1.00 94.94 75 ALA A N 1
ATOM 603 C CA . ALA A 1 75 ? -2.375 -8.257 11.740 1.00 94.9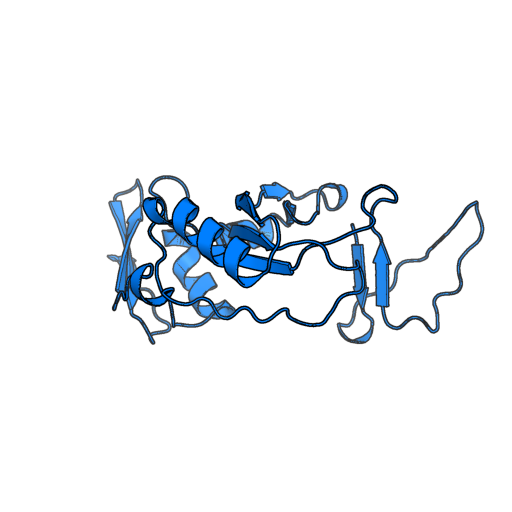4 75 ALA A CA 1
ATOM 604 C C . ALA A 1 75 ? -2.093 -9.758 11.965 1.00 94.94 75 ALA A C 1
ATOM 606 O O . ALA A 1 75 ? -1.347 -10.388 11.214 1.00 94.94 75 ALA A O 1
ATOM 607 N N . LYS A 1 76 ? -2.785 -10.385 12.930 1.00 96.62 76 LYS A N 1
ATOM 608 C CA . LYS A 1 76 ? -2.699 -11.835 13.195 1.00 96.62 76 LYS A CA 1
ATOM 609 C C . LYS A 1 76 ? -3.107 -12.721 12.007 1.00 96.62 76 LYS A C 1
ATOM 611 O O . LYS A 1 76 ? -2.741 -13.892 11.964 1.00 96.62 76 LYS A O 1
ATOM 616 N N . LYS A 1 77 ? -3.865 -12.183 11.045 1.00 97.62 77 LYS A N 1
ATOM 617 C CA . LYS A 1 77 ? -4.320 -12.882 9.837 1.00 97.62 77 LYS A CA 1
ATOM 618 C C . LYS A 1 77 ? -3.405 -12.663 8.626 1.00 97.62 77 LYS A C 1
ATOM 620 O O . LYS A 1 77 ? -3.616 -13.343 7.628 1.00 97.62 77 LYS A O 1
ATOM 625 N N . ILE A 1 78 ? -2.358 -11.830 8.705 1.00 97.31 78 ILE A N 1
ATOM 626 C CA . ILE A 1 78 ? -1.434 -11.570 7.578 1.00 97.31 78 ILE A CA 1
ATOM 627 C C . ILE A 1 78 ? -0.866 -12.876 7.007 1.00 97.31 78 ILE A C 1
ATOM 629 O O . ILE A 1 78 ? -0.937 -13.104 5.805 1.00 97.31 78 ILE A O 1
ATOM 633 N N . ARG A 1 79 ? -0.383 -13.797 7.853 1.00 97.44 79 ARG A N 1
ATOM 634 C CA . ARG A 1 79 ? 0.150 -15.089 7.374 1.00 97.44 79 ARG A CA 1
ATOM 635 C C . ARG A 1 79 ? -0.905 -15.939 6.659 1.00 97.44 79 ARG A C 1
ATOM 637 O O . ARG A 1 79 ? -0.579 -16.644 5.710 1.00 97.44 79 ARG A O 1
ATOM 644 N N . ALA A 1 80 ? -2.158 -15.900 7.113 1.00 97.44 80 ALA A N 1
ATOM 645 C CA . ALA A 1 80 ? -3.253 -16.613 6.457 1.00 97.44 80 ALA A CA 1
ATOM 646 C C . ALA A 1 80 ? -3.628 -15.956 5.118 1.00 97.44 80 ALA A C 1
ATOM 648 O O . ALA A 1 80 ? -3.866 -16.659 4.139 1.00 97.44 80 ALA A O 1
ATOM 649 N N . TYR A 1 81 ? -3.602 -14.624 5.066 1.00 97.62 81 TYR A N 1
ATOM 650 C CA . TYR A 1 81 ? -3.824 -13.849 3.851 1.00 97.62 81 TYR A CA 1
ATOM 651 C C . TYR A 1 81 ? -2.770 -14.154 2.779 1.00 97.62 81 TYR A C 1
ATOM 653 O O . TYR A 1 81 ? -3.116 -14.472 1.645 1.00 97.62 81 TYR A O 1
ATOM 661 N N . VAL A 1 82 ? -1.493 -14.195 3.168 1.00 97.38 82 VAL A N 1
ATOM 662 C CA . VAL A 1 82 ? -0.369 -14.572 2.293 1.00 97.38 82 VAL A CA 1
ATOM 663 C C . VAL A 1 82 ? -0.556 -15.976 1.726 1.00 97.38 82 VAL A C 1
ATOM 665 O O . VAL A 1 82 ? -0.390 -16.173 0.528 1.00 97.38 82 VAL A O 1
ATOM 668 N N . LYS A 1 83 ? -0.976 -16.949 2.547 1.00 96.94 83 LYS A N 1
ATOM 669 C CA . LYS A 1 83 ? -1.282 -18.307 2.063 1.00 96.94 83 LYS A CA 1
ATOM 670 C C . LYS A 1 83 ? -2.397 -18.312 1.015 1.00 96.94 83 LYS A C 1
ATOM 672 O O . LYS A 1 83 ? -2.331 -19.096 0.072 1.00 96.94 83 LYS A O 1
ATOM 677 N N . LEU A 1 84 ? -3.413 -17.462 1.169 1.00 96.94 84 LEU A N 1
ATOM 678 C CA . LEU A 1 84 ? -4.496 -17.346 0.191 1.00 96.94 84 LEU A CA 1
ATOM 679 C C . LEU A 1 84 ? -4.037 -16.682 -1.107 1.00 96.94 84 LEU A C 1
ATOM 681 O O . LEU A 1 84 ? -4.374 -17.193 -2.173 1.00 96.94 84 LEU A O 1
ATOM 685 N N . LEU A 1 85 ? -3.230 -15.622 -1.027 1.00 97.06 85 LEU A N 1
ATOM 686 C CA . LEU A 1 85 ? -2.604 -15.006 -2.199 1.00 97.06 85 LEU A CA 1
ATOM 687 C C . LEU A 1 85 ? -1.717 -16.011 -2.941 1.00 97.06 85 LEU A C 1
ATOM 689 O O . LEU A 1 85 ? -1.879 -16.187 -4.147 1.00 97.06 85 LEU A O 1
ATOM 693 N N . SER A 1 86 ? -0.836 -16.725 -2.232 1.00 96.62 86 SER A N 1
ATOM 694 C CA . SER A 1 86 ? 0.039 -17.733 -2.838 1.00 96.62 86 SER A CA 1
ATOM 695 C C . SER A 1 86 ? -0.749 -18.844 -3.518 1.00 96.62 86 SER A C 1
ATOM 697 O O . SER A 1 86 ? -0.450 -19.196 -4.653 1.00 96.62 86 SER A O 1
ATOM 699 N N . LYS A 1 87 ? -1.807 -19.350 -2.872 1.00 96.44 87 LYS A N 1
ATOM 700 C CA . LYS A 1 87 ? -2.667 -20.381 -3.461 1.00 96.44 87 LYS A CA 1
ATOM 701 C C . LYS A 1 87 ? -3.401 -19.892 -4.712 1.00 96.44 87 LYS A C 1
ATOM 703 O O . LYS A 1 87 ? -3.569 -20.662 -5.647 1.00 96.44 87 LYS A O 1
ATOM 708 N N . ALA A 1 88 ? -3.889 -18.653 -4.712 1.00 96.69 88 ALA A N 1
ATOM 709 C CA . ALA A 1 88 ? -4.662 -18.114 -5.830 1.00 96.69 88 ALA A CA 1
ATOM 710 C C . ALA A 1 88 ? -3.791 -17.681 -7.017 1.00 96.69 88 ALA A C 1
ATOM 712 O O . ALA A 1 88 ? -4.278 -17.645 -8.141 1.00 96.69 88 ALA A O 1
ATOM 713 N N . SER A 1 89 ? -2.532 -17.325 -6.760 1.00 95.50 89 SER A N 1
ATOM 714 C CA . SER A 1 89 ? -1.586 -16.866 -7.782 1.00 95.50 89 SER A CA 1
ATOM 715 C C . SER A 1 89 ? -0.664 -17.957 -8.316 1.00 95.50 89 SER A C 1
ATOM 717 O O . SER A 1 89 ? 0.019 -17.702 -9.303 1.00 95.50 89 SER A O 1
ATOM 719 N N . ASP A 1 90 ? -0.626 -19.119 -7.655 1.00 95.38 90 ASP A N 1
ATOM 720 C CA . ASP A 1 90 ? 0.383 -20.164 -7.856 1.00 95.38 90 ASP A CA 1
ATOM 721 C C . ASP A 1 90 ? 1.810 -19.593 -7.827 1.00 95.38 90 ASP A C 1
ATOM 723 O O . ASP A 1 90 ? 2.639 -19.796 -8.709 1.00 95.38 90 ASP A O 1
ATOM 727 N N . SER A 1 91 ? 2.069 -18.728 -6.846 1.00 95.31 91 SER A N 1
ATOM 728 C CA . SER A 1 91 ? 3.323 -17.984 -6.750 1.00 95.31 91 SER A CA 1
ATOM 729 C C . SER A 1 91 ? 3.723 -17.742 -5.302 1.00 95.31 91 SER A C 1
ATOM 731 O O . SER A 1 91 ? 2.895 -17.652 -4.385 1.00 95.31 91 SER A O 1
ATOM 733 N N . GLN A 1 92 ? 5.027 -17.585 -5.086 1.00 93.88 92 GLN A N 1
ATOM 734 C CA . GLN A 1 92 ? 5.518 -17.079 -3.816 1.00 93.88 92 GLN A CA 1
ATOM 735 C C . GLN A 1 92 ? 5.029 -15.640 -3.617 1.00 93.88 92 GLN A C 1
ATOM 737 O O . GLN A 1 92 ? 5.018 -14.830 -4.544 1.00 93.88 92 GLN A O 1
ATOM 742 N N . VAL A 1 93 ? 4.627 -15.334 -2.384 1.00 97.12 93 VAL A N 1
ATOM 743 C CA . VAL A 1 93 ? 4.226 -13.988 -1.984 1.00 97.12 93 VAL A CA 1
ATOM 744 C C . VAL A 1 93 ? 5.201 -13.489 -0.933 1.00 97.12 93 VAL A C 1
ATOM 746 O O . VAL A 1 93 ? 5.331 -14.077 0.144 1.00 97.12 93 VAL A O 1
ATOM 749 N N . ARG A 1 94 ? 5.894 -12.400 -1.254 1.00 96.31 94 ARG A N 1
ATOM 750 C CA . ARG A 1 94 ? 6.720 -11.656 -0.298 1.00 96.31 94 ARG A CA 1
ATOM 751 C C . ARG A 1 94 ? 5.874 -10.536 0.285 1.00 96.31 94 ARG A C 1
ATOM 753 O O . ARG A 1 94 ? 4.891 -10.119 -0.322 1.00 96.31 94 ARG A O 1
ATOM 760 N N . TYR A 1 95 ? 6.217 -10.054 1.471 1.00 97.69 95 TYR A N 1
ATOM 761 C CA . TYR A 1 95 ? 5.484 -8.949 2.076 1.00 97.69 95 TYR A CA 1
ATOM 762 C C . TYR A 1 95 ? 6.316 -8.225 3.125 1.00 97.69 95 TYR A C 1
ATOM 764 O O . TYR A 1 95 ? 7.229 -8.809 3.712 1.00 97.69 95 TYR A O 1
ATOM 772 N N . GLY A 1 96 ? 5.981 -6.965 3.383 1.00 96.81 96 GLY A N 1
ATOM 773 C CA . GLY A 1 96 ? 6.661 -6.174 4.399 1.00 96.81 96 GLY A CA 1
ATOM 774 C C . GLY A 1 96 ? 6.246 -4.712 4.413 1.00 96.81 96 GLY A C 1
ATOM 775 O O . GLY A 1 96 ? 5.480 -4.251 3.566 1.00 96.81 96 GLY A O 1
ATOM 776 N N . PHE A 1 97 ? 6.781 -3.995 5.397 1.00 96.38 97 PHE A N 1
ATOM 777 C CA . PHE A 1 97 ? 6.635 -2.550 5.503 1.00 96.38 97 PHE A CA 1
ATOM 778 C C . PHE A 1 97 ? 7.391 -1.843 4.384 1.00 96.38 97 PHE A C 1
ATOM 780 O O . PHE A 1 97 ? 8.497 -2.243 4.018 1.00 96.38 97 PHE A O 1
ATOM 787 N N . VAL A 1 98 ? 6.792 -0.770 3.886 1.00 96.19 98 VAL A N 1
ATOM 788 C CA . VAL A 1 98 ? 7.457 0.176 2.999 1.00 96.19 98 VAL A CA 1
ATOM 789 C C . VAL A 1 98 ? 8.302 1.120 3.843 1.00 96.19 98 VAL A C 1
ATOM 791 O O . VAL A 1 98 ? 7.855 1.650 4.861 1.00 96.19 98 VAL A O 1
ATOM 794 N N . GLN A 1 99 ? 9.541 1.304 3.418 1.00 96.31 99 GLN A N 1
ATOM 795 C CA . GLN A 1 99 ? 10.455 2.298 3.952 1.00 96.31 99 GLN A CA 1
ATOM 796 C C . GLN A 1 99 ? 10.287 3.616 3.199 1.00 96.31 99 GLN A C 1
ATOM 798 O O . GLN A 1 99 ? 9.701 3.678 2.117 1.00 96.31 99 GLN A O 1
ATOM 803 N N . TYR A 1 100 ? 10.823 4.683 3.774 1.00 95.19 100 TYR A N 1
ATOM 804 C CA . TYR A 1 100 ? 10.681 6.017 3.224 1.00 95.19 100 TYR A CA 1
ATOM 805 C C . TYR A 1 100 ? 12.019 6.743 3.270 1.00 95.19 100 TYR A C 1
ATOM 807 O O . TYR A 1 100 ? 12.686 6.726 4.302 1.00 95.19 100 TYR A O 1
ATOM 815 N N . SER A 1 101 ? 12.397 7.374 2.163 1.00 92.94 101 SER A N 1
ATOM 816 C CA . SER A 1 101 ? 13.637 8.142 2.049 1.00 92.94 101 SER A CA 1
ATOM 817 C C . SER A 1 101 ? 13.389 9.447 1.300 1.00 92.94 101 SER A C 1
ATOM 819 O O . SER A 1 101 ? 12.559 9.509 0.392 1.00 92.94 101 SER A O 1
ATOM 821 N N . SER A 1 102 ? 14.098 10.504 1.693 1.00 91.25 102 SER A N 1
ATOM 822 C CA . SER A 1 102 ? 14.171 11.752 0.928 1.00 91.25 102 SER A CA 1
ATOM 823 C C . SER A 1 102 ? 15.172 11.664 -0.226 1.00 91.25 102 SER A C 1
ATOM 825 O O . SER A 1 102 ? 15.120 12.492 -1.131 1.00 91.25 102 SER A O 1
ATOM 827 N N . ASN A 1 103 ? 16.072 10.674 -0.219 1.00 85.00 103 ASN A N 1
ATOM 828 C CA . ASN A 1 103 ? 17.037 10.455 -1.286 1.00 85.00 103 ASN A CA 1
ATOM 829 C C . ASN A 1 103 ? 16.371 9.699 -2.453 1.00 85.00 103 ASN A C 1
ATOM 831 O O . ASN A 1 103 ? 15.993 8.534 -2.293 1.00 85.00 103 ASN A O 1
ATOM 835 N N . PRO A 1 104 ? 16.262 10.301 -3.653 1.00 79.56 104 PRO A N 1
ATOM 836 C CA . PRO A 1 104 ? 15.656 9.642 -4.808 1.00 79.56 104 PRO A CA 1
ATOM 837 C C . PRO A 1 104 ? 16.368 8.355 -5.244 1.00 79.56 104 PRO A C 1
ATOM 839 O O . PRO A 1 104 ? 15.748 7.494 -5.872 1.00 79.56 104 PRO A O 1
ATOM 842 N N . LEU A 1 105 ? 17.654 8.206 -4.915 1.00 79.38 105 LEU A N 1
ATOM 843 C CA . LEU A 1 105 ? 18.440 7.023 -5.266 1.00 79.38 105 LEU A CA 1
ATOM 844 C C . LEU A 1 105 ? 18.057 5.785 -4.447 1.00 79.38 105 LEU A C 1
ATOM 846 O O . LEU A 1 105 ? 18.224 4.675 -4.945 1.00 79.38 105 LEU A O 1
ATOM 850 N N . ASP A 1 106 ? 17.473 5.965 -3.261 1.00 83.19 106 ASP A N 1
ATOM 851 C CA . ASP A 1 106 ? 17.034 4.853 -2.407 1.00 83.19 106 ASP A CA 1
ATOM 852 C C . ASP A 1 106 ? 15.682 4.274 -2.858 1.00 83.19 106 ASP A C 1
ATOM 854 O O . ASP A 1 106 ? 15.273 3.205 -2.401 1.00 83.19 106 ASP A O 1
ATOM 858 N N . ARG A 1 107 ? 14.959 4.984 -3.737 1.00 85.19 107 ARG A N 1
ATOM 859 C CA . ARG A 1 107 ? 13.600 4.621 -4.160 1.00 85.19 107 ARG A CA 1
ATOM 860 C C . ARG A 1 107 ? 13.588 3.284 -4.895 1.00 85.19 107 ARG A C 1
ATOM 862 O O . ARG A 1 107 ? 14.340 3.072 -5.850 1.00 85.19 107 ARG A O 1
ATOM 869 N N . SER A 1 108 ? 12.680 2.415 -4.467 1.00 84.50 108 SER A N 1
ATOM 870 C CA . SER A 1 108 ? 12.509 1.050 -4.964 1.00 84.50 108 SER A CA 1
ATOM 871 C C . SER A 1 108 ? 11.099 0.532 -4.669 1.00 84.50 108 SER A C 1
ATOM 873 O O . SER A 1 108 ? 10.262 1.237 -4.104 1.00 84.50 108 SER A O 1
ATOM 875 N N . LEU A 1 109 ? 10.833 -0.735 -4.984 1.00 84.75 109 LEU A N 1
ATOM 876 C CA . LEU A 1 109 ? 9.562 -1.387 -4.655 1.00 84.75 109 LEU A CA 1
ATOM 877 C C . LEU A 1 109 ? 9.238 -1.400 -3.162 1.00 84.75 109 LEU A C 1
ATOM 879 O O . LEU A 1 109 ? 8.066 -1.430 -2.787 1.00 84.75 109 LEU A O 1
ATOM 883 N N . THR A 1 110 ? 10.260 -1.335 -2.313 1.00 90.75 110 THR A N 1
ATOM 884 C CA . THR A 1 110 ? 10.124 -1.326 -0.855 1.00 90.75 110 THR A CA 1
ATOM 885 C C . THR A 1 110 ? 10.411 0.041 -0.239 1.00 90.75 110 THR A C 1
ATOM 887 O O . THR A 1 110 ? 10.294 0.164 0.976 1.00 90.75 110 THR A O 1
ATOM 890 N N . VAL A 1 111 ? 10.779 1.061 -1.028 1.00 91.50 111 VAL A N 1
ATOM 891 C CA . VAL A 1 111 ? 11.170 2.391 -0.531 1.00 91.50 111 VAL A CA 1
ATOM 892 C C . VAL A 1 111 ? 10.479 3.493 -1.339 1.00 91.50 111 VAL A C 1
ATOM 894 O O . VAL A 1 111 ? 10.734 3.648 -2.533 1.00 91.50 111 VAL A O 1
ATOM 897 N N . LYS A 1 112 ? 9.638 4.298 -0.687 1.00 92.38 112 LYS A N 1
ATOM 898 C CA . LYS A 1 112 ? 8.976 5.469 -1.287 1.00 92.38 112 LYS A CA 1
ATOM 899 C C . LYS A 1 112 ? 9.646 6.776 -0.896 1.00 92.38 112 LYS A C 1
ATOM 901 O O . LYS A 1 112 ? 10.442 6.840 0.037 1.00 92.38 112 LYS A O 1
ATOM 906 N N . ASP A 1 113 ? 9.245 7.839 -1.583 1.00 92.06 113 ASP A N 1
ATOM 907 C CA . ASP A 1 113 ? 9.530 9.193 -1.131 1.00 92.06 113 ASP A CA 1
ATOM 908 C C . ASP A 1 113 ? 8.927 9.469 0.260 1.00 92.06 113 ASP A C 1
ATOM 910 O O . ASP A 1 11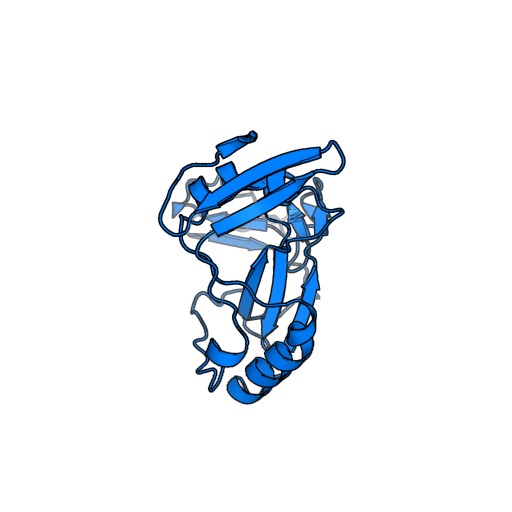3 ? 7.809 9.040 0.570 1.00 92.06 113 ASP A O 1
ATOM 914 N N . ILE A 1 114 ? 9.670 10.202 1.091 1.00 95.25 114 ILE A N 1
ATOM 915 C CA . ILE A 1 114 ? 9.293 10.543 2.468 1.00 95.25 114 ILE A CA 1
ATOM 916 C C . ILE A 1 114 ? 7.968 11.307 2.582 1.00 95.25 114 ILE A C 1
ATOM 918 O O . ILE A 1 114 ? 7.256 11.144 3.579 1.00 95.25 114 ILE A O 1
ATOM 922 N N . SER A 1 115 ? 7.579 12.069 1.556 1.00 95.12 115 SER A N 1
ATOM 923 C CA . SER A 1 115 ? 6.295 12.786 1.507 1.00 95.12 115 SER A CA 1
ATOM 924 C C . SER A 1 115 ? 5.076 11.853 1.537 1.00 95.12 115 SER A C 1
ATOM 926 O O . SER A 1 115 ? 3.990 12.282 1.938 1.00 95.12 115 SER A O 1
ATOM 928 N N . PHE A 1 116 ? 5.258 10.569 1.196 1.00 96.00 116 PHE A N 1
ATOM 929 C CA . PHE A 1 116 ? 4.230 9.524 1.253 1.00 96.00 116 PHE A CA 1
ATOM 930 C C . PHE A 1 116 ? 4.207 8.738 2.568 1.00 96.00 116 PHE A C 1
ATOM 932 O O . PHE A 1 116 ? 3.457 7.770 2.705 1.00 96.00 116 PHE A O 1
ATOM 939 N N . SER A 1 117 ? 5.003 9.136 3.562 1.00 96.31 117 SER A N 1
ATOM 940 C CA . SER A 1 117 ? 5.119 8.411 4.833 1.00 96.31 117 SER A CA 1
ATOM 941 C C . SER A 1 117 ? 3.850 8.415 5.693 1.00 96.31 117 SER A C 1
ATOM 943 O O . SER A 1 117 ? 3.749 7.593 6.602 1.00 96.31 117 SER A O 1
ATOM 945 N N . TYR A 1 118 ? 2.864 9.275 5.415 1.00 96.06 118 TYR A N 1
ATOM 946 C CA . TYR A 1 118 ? 1.539 9.242 6.059 1.00 96.06 118 TYR A CA 1
ATOM 947 C C . TYR A 1 118 ? 0.743 7.977 5.696 1.00 96.06 118 TYR A C 1
ATOM 949 O O . TYR A 1 118 ? -0.101 7.540 6.468 1.00 96.06 118 TYR A O 1
ATOM 957 N N . GLN A 1 119 ? 1.042 7.331 4.564 1.00 96.88 119 GLN A N 1
ATOM 958 C CA . GLN A 1 119 ? 0.296 6.152 4.109 1.00 96.88 119 GLN A CA 1
ATOM 959 C C . GLN A 1 119 ? 0.569 4.904 4.965 1.00 96.88 119 GLN A C 1
ATOM 961 O O . GLN A 1 119 ? -0.257 3.990 4.992 1.00 96.88 119 GLN A O 1
ATOM 966 N N . LYS A 1 120 ? 1.719 4.861 5.664 1.00 96.25 120 LYS A N 1
ATOM 967 C CA . LYS A 1 120 ? 2.172 3.738 6.512 1.00 96.25 120 LYS A CA 1
ATOM 968 C C . LYS A 1 120 ? 2.013 2.384 5.808 1.00 96.25 120 LYS A C 1
ATOM 970 O O . LYS A 1 120 ? 1.397 1.462 6.342 1.00 96.25 120 LYS A O 1
ATOM 975 N N . GLU A 1 121 ? 2.519 2.295 4.581 1.00 96.81 121 GLU A N 1
ATOM 976 C CA . GLU A 1 121 ? 2.242 1.175 3.687 1.00 96.81 121 GLU A CA 1
ATOM 977 C C . GLU A 1 121 ? 2.878 -0.141 4.156 1.00 96.81 121 GLU A C 1
ATOM 979 O O . GLU A 1 121 ? 4.035 -0.216 4.577 1.00 96.81 121 GLU A O 1
ATOM 984 N N . PHE A 1 122 ? 2.117 -1.210 3.974 1.00 97.06 122 PHE A N 1
ATOM 985 C CA . PHE A 1 122 ? 2.543 -2.594 4.009 1.00 97.06 122 PHE A CA 1
ATOM 986 C C . PHE A 1 122 ? 2.136 -3.241 2.694 1.00 97.06 122 PHE A C 1
ATOM 988 O O . PHE A 1 122 ? 0.970 -3.188 2.298 1.00 97.06 122 PHE A O 1
ATOM 995 N N . ARG A 1 123 ? 3.102 -3.835 2.003 1.00 97.50 123 ARG A N 1
ATOM 996 C CA . ARG A 1 123 ? 2.915 -4.361 0.652 1.00 97.50 123 ARG A CA 1
ATOM 997 C C . ARG A 1 123 ? 2.969 -5.870 0.636 1.00 97.50 123 ARG A C 1
ATOM 9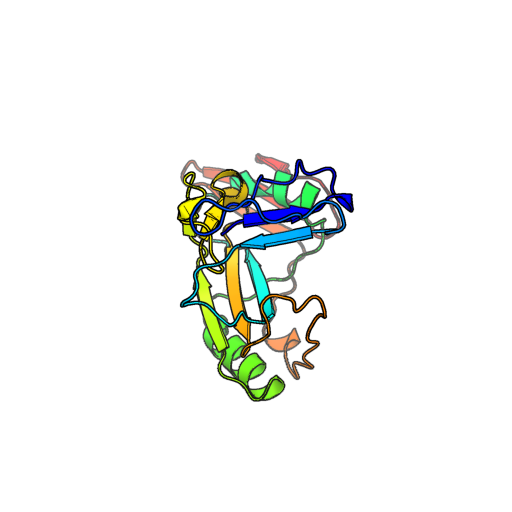99 O O . ARG A 1 123 ? 3.802 -6.473 1.313 1.00 97.50 123 ARG A O 1
ATOM 1006 N N . PHE A 1 124 ? 2.109 -6.449 -0.186 1.00 97.62 124 PHE A N 1
ATOM 1007 C CA . PHE A 1 124 ? 2.208 -7.820 -0.661 1.00 97.62 124 PHE A CA 1
ATOM 1008 C C . PHE A 1 124 ? 2.726 -7.789 -2.099 1.00 97.62 124 PHE A C 1
ATOM 1010 O O . PHE A 1 124 ? 2.191 -7.059 -2.930 1.00 97.62 124 PHE A O 1
ATOM 1017 N N . TYR A 1 125 ? 3.757 -8.580 -2.368 1.00 96.50 125 TYR A N 1
ATOM 1018 C CA . TYR A 1 125 ? 4.416 -8.720 -3.662 1.00 96.50 125 TYR A CA 1
ATOM 1019 C C . TYR A 1 125 ? 4.103 -10.120 -4.176 1.00 96.50 125 TYR A C 1
ATOM 1021 O O . TYR A 1 125 ? 4.516 -11.108 -3.557 1.00 96.50 125 TYR A O 1
ATOM 1029 N N . VAL A 1 126 ? 3.334 -10.216 -5.254 1.00 96.88 126 VAL A N 1
ATOM 1030 C CA . VAL A 1 126 ? 2.874 -11.492 -5.807 1.00 96.88 126 VAL A CA 1
ATOM 1031 C C . VAL A 1 126 ? 3.688 -11.829 -7.047 1.00 96.88 126 VAL A C 1
ATOM 1033 O O . VAL A 1 126 ? 3.592 -11.110 -8.034 1.00 96.88 126 VAL A O 1
ATOM 1036 N N . GLY A 1 127 ? 4.414 -12.951 -7.026 1.00 94.69 127 GLY A N 1
ATOM 1037 C CA . GLY A 1 127 ? 5.157 -13.445 -8.189 1.00 94.69 127 GLY A CA 1
ATOM 1038 C C . GLY A 1 127 ? 6.145 -12.426 -8.763 1.00 94.69 127 GLY A C 1
ATOM 1039 O O . GLY A 1 127 ? 6.649 -11.569 -8.040 1.00 94.69 127 GLY A O 1
ATOM 1040 N N . GLU A 1 128 ? 6.403 -12.540 -10.063 1.00 94.25 128 GLU A N 1
ATOM 1041 C CA . GLU A 1 128 ? 7.274 -11.631 -10.804 1.00 94.25 128 GLU A CA 1
ATOM 1042 C C . GLU A 1 128 ? 6.584 -11.157 -12.083 1.00 94.25 128 GLU A C 1
ATOM 1044 O O . GLU A 1 128 ? 5.947 -11.951 -12.781 1.00 94.25 128 GLU A O 1
ATOM 1049 N N . CYS A 1 129 ? 6.751 -9.884 -12.415 1.00 93.12 129 CYS A N 1
ATOM 1050 C CA . CYS A 1 129 ? 6.334 -9.302 -13.683 1.00 93.12 129 CYS A CA 1
ATOM 1051 C C . CYS A 1 129 ? 7.485 -8.528 -14.337 1.00 93.12 129 CYS A C 1
ATOM 1053 O O . CYS A 1 129 ? 8.592 -8.411 -13.798 1.00 93.12 129 CYS A O 1
ATOM 1055 N N . ARG A 1 130 ? 7.265 -8.082 -15.573 1.00 90.81 130 ARG A N 1
ATOM 1056 C CA . ARG A 1 130 ? 8.242 -7.258 -16.287 1.00 90.81 130 ARG A CA 1
ATOM 1057 C C . ARG A 1 130 ? 8.221 -5.831 -15.729 1.00 90.81 130 ARG A C 1
ATOM 1059 O O . ARG A 1 130 ? 7.222 -5.404 -15.167 1.00 90.81 130 ARG A O 1
ATOM 1066 N N . LYS A 1 131 ? 9.317 -5.088 -15.900 1.00 86.12 131 LYS A N 1
ATOM 1067 C CA . LYS A 1 131 ? 9.413 -3.682 -15.462 1.00 86.12 131 LYS A CA 1
ATOM 1068 C C . LYS A 1 131 ? 8.485 -2.738 -16.236 1.00 86.12 131 LYS A C 1
ATOM 1070 O O . LYS A 1 131 ? 8.138 -1.686 -15.720 1.00 86.12 131 LYS A O 1
ATOM 1075 N N . ASP A 1 132 ? 8.094 -3.132 -17.444 1.00 84.19 132 ASP A N 1
ATOM 1076 C CA . ASP A 1 132 ? 7.129 -2.453 -18.312 1.00 84.19 132 ASP A CA 1
ATOM 1077 C C . ASP A 1 132 ? 5.698 -3.005 -18.166 1.00 84.19 132 ASP A C 1
ATOM 1079 O O . ASP A 1 132 ? 4.835 -2.690 -18.980 1.00 84.19 132 ASP A O 1
ATOM 1083 N N . GLU A 1 133 ? 5.431 -3.845 -17.158 1.00 90.31 133 GLU A N 1
ATOM 1084 C CA . GLU A 1 133 ? 4.089 -4.371 -16.908 1.00 90.31 133 GLU A CA 1
ATOM 1085 C C . GLU A 1 133 ? 3.164 -3.271 -16.377 1.00 90.31 133 GLU A C 1
ATOM 1087 O O . GLU A 1 133 ? 3.382 -2.732 -15.290 1.00 90.31 133 GLU A O 1
ATOM 1092 N N . ILE A 1 134 ? 2.102 -2.990 -17.127 1.00 87.50 134 ILE A N 1
ATOM 1093 C CA . ILE A 1 134 ? 1.066 -2.014 -16.768 1.00 87.50 134 ILE A CA 1
ATOM 1094 C C . ILE A 1 134 ? -0.268 -2.687 -16.427 1.00 87.50 134 ILE A C 1
ATOM 1096 O O . ILE A 1 134 ? -1.145 -2.057 -15.833 1.00 87.50 134 ILE A O 1
ATOM 1100 N N . GLU A 1 135 ? -0.429 -3.970 -16.763 1.00 93.31 135 GLU A N 1
ATOM 1101 C CA . GLU A 1 135 ? -1.680 -4.687 -16.562 1.00 93.31 135 GLU A CA 1
ATOM 1102 C C . GLU A 1 135 ? -1.805 -5.230 -15.136 1.00 93.31 135 GLU A C 1
ATOM 1104 O O . GLU A 1 135 ? -0.899 -5.834 -14.543 1.00 93.31 135 GLU A O 1
ATOM 1109 N N . SER A 1 136 ? -2.999 -5.049 -14.574 1.00 93.31 136 SER A N 1
ATOM 1110 C CA . SER A 1 136 ? -3.319 -5.534 -13.234 1.00 93.31 136 SER A CA 1
ATOM 1111 C C . SER A 1 136 ? -3.561 -7.044 -13.222 1.00 93.31 136 SER A C 1
ATOM 1113 O O . SER A 1 136 ? -4.388 -7.573 -13.967 1.00 93.31 136 SER A O 1
ATOM 1115 N N . LYS A 1 137 ? -2.932 -7.756 -12.280 1.00 94.38 137 LYS A N 1
ATOM 1116 C CA . LYS A 1 137 ? -3.199 -9.182 -12.044 1.00 94.38 137 LYS A CA 1
ATOM 1117 C C . LYS A 1 137 ? -4.359 -9.376 -11.071 1.00 94.38 137 LYS A C 1
ATOM 1119 O O . LYS A 1 137 ? -4.223 -9.181 -9.864 1.00 94.38 137 LYS A O 1
ATOM 1124 N N . THR A 1 138 ? -5.497 -9.829 -11.589 1.00 94.75 138 THR A N 1
ATOM 1125 C CA . THR A 1 138 ? -6.677 -10.141 -10.769 1.00 94.75 138 THR A CA 1
ATOM 1126 C C . THR A 1 138 ? -6.564 -11.529 -10.138 1.00 94.75 138 THR A C 1
ATOM 1128 O O . THR A 1 138 ? -6.348 -12.520 -10.833 1.00 94.75 138 THR A O 1
ATOM 1131 N N . LEU A 1 139 ? -6.763 -11.621 -8.818 1.00 95.00 139 LEU A N 1
ATOM 1132 C CA . LEU A 1 139 ? -6.742 -12.881 -8.067 1.00 95.00 139 LEU A CA 1
ATOM 1133 C C . LEU A 1 139 ? -8.093 -13.155 -7.403 1.00 95.00 139 LEU A C 1
ATOM 1135 O O . LEU A 1 139 ? -8.623 -12.321 -6.672 1.00 95.00 139 LEU A O 1
ATOM 1139 N N . GLN A 1 140 ? -8.618 -14.367 -7.587 1.00 94.50 140 GLN A N 1
ATOM 1140 C CA . GLN A 1 140 ? -9.865 -14.798 -6.952 1.00 94.50 140 GLN A CA 1
ATOM 1141 C C . GLN A 1 140 ? -9.594 -15.443 -5.587 1.00 94.50 140 GLN A C 1
ATOM 1143 O O . GLN A 1 140 ? -9.270 -16.628 -5.475 1.00 94.50 140 GLN A O 1
ATOM 1148 N N . LEU A 1 141 ? -9.738 -14.654 -4.520 1.00 95.06 141 LEU A N 1
ATOM 1149 C CA . LEU A 1 141 ? -9.412 -15.069 -3.152 1.00 95.06 141 LEU A CA 1
ATOM 1150 C C . LEU A 1 141 ? -10.621 -15.677 -2.430 1.00 95.06 141 LEU A C 1
ATOM 1152 O O . LEU A 1 141 ? -11.321 -15.016 -1.656 1.00 95.06 141 LEU A O 1
ATOM 1156 N N . LYS A 1 142 ? -10.852 -16.979 -2.638 1.00 93.62 142 LYS A N 1
ATOM 1157 C CA . LYS A 1 142 ? -11.900 -17.721 -1.916 1.00 93.62 142 LYS A CA 1
ATOM 1158 C C . LYS A 1 142 ? -11.683 -17.621 -0.399 1.00 93.62 142 LYS A C 1
ATOM 1160 O O . LYS A 1 142 ? -10.697 -18.128 0.128 1.00 93.62 142 LYS A O 1
ATOM 1165 N N . GLY A 1 143 ? -12.633 -17.002 0.306 1.00 91.44 143 GLY A N 1
ATOM 1166 C CA . GLY A 1 143 ? -12.598 -16.846 1.766 1.00 91.44 143 GLY A CA 1
ATOM 1167 C C . GLY A 1 143 ? -12.033 -15.517 2.280 1.00 91.44 143 GLY A C 1
ATOM 1168 O O . GLY A 1 143 ? -11.926 -15.369 3.497 1.00 91.44 143 GLY A O 1
ATOM 1169 N N . LEU A 1 144 ? -11.733 -14.545 1.404 1.00 94.44 144 LEU A N 1
ATOM 1170 C CA . LEU A 1 144 ? -11.265 -13.209 1.800 1.00 94.44 144 LEU A CA 1
ATOM 1171 C C . LEU A 1 144 ? -12.168 -12.536 2.838 1.00 94.44 144 LEU A C 1
ATOM 1173 O O . LEU A 1 144 ? -11.676 -12.098 3.876 1.00 94.44 144 LEU A O 1
ATOM 1177 N N . GLY A 1 145 ? -13.486 -12.539 2.617 1.00 93.44 145 GLY A N 1
ATOM 1178 C CA . GLY A 1 145 ? -14.442 -11.916 3.540 1.00 93.44 145 GLY A CA 1
ATOM 1179 C C . GLY A 1 145 ? -14.352 -12.446 4.977 1.00 93.44 145 GLY A C 1
ATOM 1180 O O . GLY A 1 145 ? -14.497 -11.687 5.922 1.00 93.44 145 GLY A O 1
ATOM 1181 N N . LYS A 1 146 ? -13.985 -13.723 5.179 1.00 93.06 146 LYS A N 1
ATOM 1182 C CA . LYS A 1 146 ? -13.802 -14.306 6.527 1.00 93.06 146 LYS A CA 1
ATOM 1183 C C . LYS A 1 146 ? -12.537 -13.800 7.233 1.00 93.06 146 LYS A C 1
ATOM 1185 O O . LYS A 1 146 ? -12.365 -13.971 8.447 1.00 93.06 146 LYS A O 1
ATOM 1190 N N . MET A 1 147 ? -11.597 -13.225 6.487 1.00 95.25 147 MET A N 1
ATOM 1191 C CA . MET A 1 147 ? -10.388 -12.638 7.053 1.00 95.25 147 MET A CA 1
ATOM 1192 C C . MET A 1 147 ? -10.580 -11.184 7.446 1.00 95.25 147 MET A C 1
ATOM 1194 O O . MET A 1 147 ? -10.043 -10.782 8.480 1.00 95.25 147 MET A O 1
ATOM 1198 N N . LEU A 1 148 ? -11.348 -10.439 6.663 1.00 96.19 148 LEU A N 1
ATOM 1199 C CA . LEU A 1 148 ? -11.564 -9.022 6.887 1.00 96.19 148 LEU A CA 1
ATOM 1200 C C . LEU A 1 148 ? -12.509 -8.786 8.069 1.00 96.19 148 LEU A C 1
ATOM 1202 O O . LEU A 1 148 ? -13.303 -9.650 8.441 1.00 96.19 148 LEU A O 1
ATOM 1206 N N . LEU A 1 149 ? -12.361 -7.627 8.695 1.00 94.62 149 LEU A N 1
ATOM 1207 C CA . LEU A 1 149 ? -13.348 -7.064 9.599 1.00 94.62 149 LEU A CA 1
ATOM 1208 C C . LEU A 1 149 ? -14.024 -5.906 8.878 1.00 94.62 149 LEU A C 1
ATOM 1210 O O . LEU A 1 149 ? -13.352 -5.017 8.344 1.00 94.62 149 LEU A O 1
ATOM 1214 N N . GLU A 1 150 ? -15.346 -5.923 8.905 1.00 89.12 150 GLU A N 1
ATOM 1215 C CA . GLU A 1 150 ? -16.166 -4.789 8.512 1.00 89.12 150 GLU A CA 1
ATOM 1216 C C . GLU A 1 150 ? -16.286 -3.872 9.727 1.00 89.12 150 GLU A C 1
ATOM 1218 O O . GLU A 1 150 ? -16.774 -4.274 10.785 1.00 89.12 150 GLU A O 1
ATOM 1223 N N . ALA A 1 151 ? -15.768 -2.655 9.600 1.00 89.81 151 ALA A N 1
ATOM 1224 C CA . ALA A 1 151 ? -15.835 -1.645 10.641 1.00 89.81 151 ALA A CA 1
ATOM 1225 C C . ALA A 1 151 ? -16.647 -0.462 10.116 1.00 89.81 151 ALA A C 1
ATOM 1227 O O . ALA A 1 151 ? -16.320 0.103 9.077 1.00 89.81 151 ALA A O 1
ATOM 1228 N N . ALA A 1 152 ? -17.690 -0.071 10.848 1.00 94.19 152 ALA A N 1
ATOM 1229 C CA . ALA A 1 152 ? -18.477 1.117 10.515 1.00 94.19 152 ALA A CA 1
ATOM 1230 C C . ALA A 1 152 ? -17.712 2.423 10.800 1.00 94.19 152 ALA A C 1
ATOM 1232 O O . ALA A 1 152 ? -18.019 3.467 10.230 1.00 94.19 152 ALA A O 1
ATOM 1233 N N . SER A 1 153 ? -16.711 2.371 11.681 1.00 94.25 153 SER A N 1
ATOM 1234 C CA . SER A 1 153 ? -15.904 3.521 12.082 1.00 94.25 153 SER A CA 1
ATOM 1235 C C . SER A 1 153 ? -14.529 3.097 12.584 1.00 94.25 153 SER A C 1
ATOM 1237 O O . SER A 1 153 ? -14.383 2.007 13.144 1.00 94.25 153 SER A O 1
ATOM 1239 N N . LEU A 1 154 ? -13.553 3.994 12.468 1.00 93.62 154 LEU A N 1
ATOM 1240 C CA . LEU A 1 154 ? -12.257 3.905 13.134 1.00 93.62 154 LEU A CA 1
ATOM 1241 C C . LEU A 1 154 ? -12.196 4.960 14.234 1.00 93.62 154 LEU A C 1
ATOM 1243 O O . LEU A 1 154 ? -12.535 6.115 14.002 1.00 93.62 154 LEU A O 1
ATOM 1247 N N . LYS A 1 155 ? -11.753 4.546 15.421 1.00 93.69 155 LYS A N 1
ATOM 1248 C CA . LYS A 1 155 ? -11.450 5.406 16.567 1.00 93.69 155 LYS A CA 1
ATOM 1249 C C . LYS A 1 155 ? -10.003 5.143 16.950 1.00 93.69 155 LYS A C 1
ATOM 1251 O O . LYS A 1 155 ? -9.687 4.024 17.356 1.00 93.69 155 LYS A O 1
ATOM 1256 N N . LEU A 1 156 ? -9.144 6.141 16.799 1.00 92.56 156 LEU A N 1
ATOM 1257 C CA . LEU A 1 156 ? -7.712 6.028 17.051 1.00 92.56 156 LEU A CA 1
ATOM 1258 C C . LEU A 1 156 ? -7.305 7.046 18.111 1.00 92.56 156 LEU A C 1
ATOM 1260 O O . LEU A 1 156 ? -7.662 8.216 18.012 1.00 92.56 156 LEU A O 1
ATOM 1264 N N . THR A 1 157 ? -6.568 6.588 19.118 1.00 90.38 157 THR A N 1
ATOM 1265 C CA . THR A 1 157 ? -6.069 7.426 20.212 1.00 90.38 157 THR A CA 1
ATOM 1266 C C . THR A 1 157 ? -4.562 7.563 20.074 1.00 90.38 157 THR A C 1
ATOM 1268 O O . THR A 1 157 ? -3.858 6.552 20.009 1.00 90.38 157 THR A O 1
ATOM 1271 N N . SER A 1 158 ? -4.079 8.800 20.017 1.00 86.31 158 SER A N 1
ATOM 1272 C CA . SER A 1 158 ? -2.653 9.101 19.969 1.00 86.31 158 SER A CA 1
ATOM 1273 C C . SER A 1 158 ? -1.987 8.837 21.331 1.00 86.31 158 SER A C 1
ATOM 1275 O O . SER A 1 158 ? -2.667 8.759 22.361 1.00 86.31 158 SER A O 1
ATOM 1277 N N . PRO A 1 159 ? -0.645 8.783 21.395 1.00 83.81 159 PRO A N 1
ATOM 1278 C CA . PRO A 1 159 ? 0.072 8.727 22.669 1.00 83.81 159 PRO A CA 1
ATOM 1279 C C . PRO A 1 159 ? -0.190 9.928 23.595 1.00 83.81 159 PRO A C 1
ATOM 1281 O O . PRO A 1 159 ? -0.034 9.794 24.805 1.00 83.81 159 PRO A O 1
ATOM 1284 N N . SER A 1 160 ? -0.587 11.087 23.051 1.00 85.88 160 SER A N 1
ATOM 1285 C CA . SER A 1 160 ? -0.960 12.269 23.844 1.00 85.88 160 SER A CA 1
ATOM 1286 C C . SER A 1 160 ? -2.388 12.203 24.398 1.00 85.88 160 SER A C 1
ATOM 1288 O O . SER A 1 160 ? -2.772 13.075 25.173 1.00 85.88 160 SER A O 1
ATOM 1290 N N . GLY A 1 161 ? -3.170 11.184 24.025 1.00 87.75 161 GLY A N 1
ATOM 1291 C CA . GLY A 1 161 ? -4.567 11.022 24.426 1.00 87.75 161 GLY A CA 1
ATOM 1292 C C . GLY A 1 161 ? -5.579 11.681 23.486 1.00 87.75 161 GLY A C 1
ATOM 1293 O O . GLY A 1 161 ? -6.773 11.472 23.679 1.00 87.75 161 GLY A O 1
ATOM 1294 N N . GLU A 1 162 ? -5.129 12.413 22.459 1.00 90.31 162 GLU A N 1
ATOM 1295 C CA . GLU A 1 162 ? -6.004 12.955 21.409 1.00 90.31 162 GLU A CA 1
ATOM 1296 C C . GLU A 1 162 ? -6.703 11.810 20.683 1.00 90.31 162 GLU A C 1
ATOM 1298 O O . GLU A 1 162 ? -6.063 10.817 20.309 1.00 90.31 162 GLU A O 1
ATOM 1303 N N . ILE A 1 163 ? -8.011 11.941 20.466 1.00 92.12 163 ILE A N 1
ATOM 1304 C CA . ILE A 1 163 ? -8.771 10.909 19.780 1.00 92.12 163 ILE A CA 1
ATOM 1305 C C . ILE A 1 163 ? -9.291 11.427 18.449 1.00 92.12 163 ILE A C 1
ATOM 1307 O O . ILE A 1 163 ? -10.025 12.410 18.390 1.00 92.12 163 ILE A O 1
ATOM 1311 N N . ARG A 1 164 ? -8.968 10.703 17.377 1.00 94.31 164 ARG A N 1
ATOM 1312 C CA . ARG A 1 164 ? -9.472 10.967 16.029 1.00 94.31 164 ARG A CA 1
ATOM 1313 C C . ARG A 1 164 ? -10.377 9.846 15.553 1.00 94.31 164 ARG A C 1
ATOM 1315 O O . ARG A 1 164 ? -10.114 8.662 15.794 1.00 94.31 164 ARG A O 1
ATOM 1322 N N . TYR A 1 165 ? -11.437 10.226 14.851 1.00 93.50 165 TYR A N 1
ATOM 1323 C CA . TYR A 1 165 ? -12.484 9.315 14.413 1.00 93.50 165 TYR A CA 1
ATOM 1324 C C . TYR A 1 165 ? -12.848 9.559 12.957 1.00 93.50 165 TYR A C 1
ATOM 1326 O O . TYR A 1 165 ? -13.028 10.703 12.555 1.00 93.50 165 TYR A O 1
ATOM 1334 N N . CYS A 1 166 ? 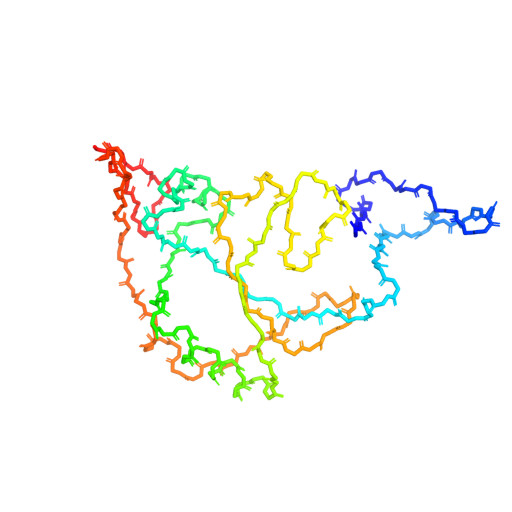-13.059 8.490 12.195 1.00 94.38 166 CYS A N 1
ATOM 1335 C CA . CYS A 1 166 ? -13.725 8.561 10.897 1.00 94.38 166 CYS A CA 1
ATOM 1336 C C . CYS A 1 166 ? -14.772 7.452 10.775 1.00 94.38 166 CYS A C 1
ATOM 1338 O O . CYS A 1 166 ? -14.675 6.402 11.415 1.00 94.38 166 CYS A O 1
ATOM 1340 N N . SER A 1 167 ? -15.803 7.696 9.969 1.00 95.81 167 SER A N 1
ATOM 1341 C CA . SER A 1 167 ? -16.867 6.724 9.703 1.00 95.81 167 SER A CA 1
ATOM 1342 C C . SER A 1 167 ? -16.843 6.300 8.246 1.00 95.81 167 SER A C 1
ATOM 1344 O O . SER A 1 167 ? -16.556 7.107 7.362 1.00 95.81 167 SER A O 1
ATOM 1346 N N . LEU A 1 168 ? -17.186 5.040 8.001 1.00 94.62 168 LEU A N 1
ATOM 1347 C CA . LEU A 1 168 ? -17.295 4.487 6.661 1.00 94.62 168 LEU A CA 1
ATOM 1348 C C . LEU A 1 168 ? -18.264 5.334 5.820 1.00 94.62 168 LEU A C 1
ATOM 1350 O O . LEU A 1 168 ? -19.364 5.667 6.266 1.00 94.62 168 LEU A O 1
ATOM 1354 N N . GLY A 1 169 ? -17.845 5.706 4.614 1.00 94.88 169 GLY A N 1
ATOM 1355 C CA . GLY A 1 169 ? -18.632 6.528 3.695 1.00 94.88 169 GLY A CA 1
ATOM 1356 C C . GLY A 1 169 ? -18.632 8.030 4.005 1.00 94.88 169 GLY A C 1
ATOM 1357 O O . GLY A 1 169 ? -19.230 8.790 3.246 1.00 94.88 169 GLY A O 1
ATOM 1358 N N . ARG A 1 170 ? -17.954 8.497 5.066 1.00 93.88 170 ARG A N 1
ATOM 1359 C CA . ARG A 1 170 ? -17.875 9.926 5.423 1.00 93.88 170 ARG A CA 1
ATOM 1360 C C . ARG A 1 170 ? -16.479 10.495 5.186 1.00 93.88 170 ARG A C 1
ATOM 1362 O O . ARG A 1 170 ? -15.488 9.892 5.581 1.00 93.88 170 ARG A O 1
ATOM 1369 N N . LYS A 1 171 ? -16.406 11.684 4.579 1.00 92.69 171 LYS A N 1
ATOM 1370 C CA . LYS A 1 171 ? -15.147 12.401 4.288 1.00 92.69 171 LYS A CA 1
ATOM 1371 C C . LYS A 1 171 ? -14.718 13.330 5.433 1.00 92.69 171 LYS A C 1
ATOM 1373 O O . LYS A 1 171 ? -14.094 14.355 5.206 1.00 92.69 171 LYS A O 1
ATOM 1378 N N . GLU A 1 172 ? -15.109 12.999 6.657 1.00 93.38 172 GLU A N 1
ATOM 1379 C CA . GLU A 1 172 ? -14.908 13.844 7.831 1.00 93.38 172 GLU A CA 1
ATOM 1380 C C . GLU A 1 172 ? -14.100 13.088 8.882 1.00 93.38 172 GLU A C 1
ATOM 1382 O O . GLU A 1 172 ? -14.343 11.900 9.131 1.00 93.38 172 GLU A O 1
ATOM 1387 N N . VAL A 1 173 ? -13.159 13.802 9.502 1.00 92.69 173 VAL A N 1
ATOM 1388 C CA . VAL A 1 173 ? -12.457 13.359 10.703 1.00 92.69 173 VAL A CA 1
ATOM 1389 C C . VAL A 1 173 ? -12.915 14.227 11.863 1.00 92.69 173 VAL A C 1
ATOM 1391 O O . VAL A 1 173 ? -12.838 15.449 11.799 1.00 92.69 173 VAL A O 1
ATOM 1394 N N . VAL A 1 174 ? -13.391 13.584 12.924 1.00 92.94 174 VAL A N 1
ATOM 1395 C CA . VAL A 1 174 ? -13.760 14.251 14.176 1.00 92.94 174 VAL A CA 1
ATOM 1396 C C . VAL A 1 174 ? -12.600 14.106 15.153 1.00 92.94 174 VAL A C 1
ATOM 1398 O O . VAL A 1 174 ? -12.035 13.016 15.265 1.00 92.94 174 VAL A O 1
ATOM 1401 N N . THR A 1 175 ? -12.278 15.175 15.878 1.00 90.88 175 THR A N 1
ATOM 1402 C CA . THR A 1 175 ? -11.261 15.188 16.940 1.00 90.88 175 THR A CA 1
ATOM 1403 C C . THR A 1 175 ? -11.944 15.440 18.283 1.00 90.88 175 THR A C 1
ATOM 1405 O O . THR A 1 175 ? -12.776 16.344 18.375 1.00 90.88 175 THR A O 1
ATOM 1408 N N . ALA A 1 176 ? -11.628 14.634 19.300 1.00 82.38 176 ALA A N 1
ATOM 1409 C CA . ALA A 1 176 ? -12.156 14.752 20.662 1.00 82.38 176 ALA A CA 1
ATOM 1410 C C . ALA A 1 176 ? -11.048 14.660 21.715 1.00 82.38 176 ALA A C 1
ATOM 1412 O O . 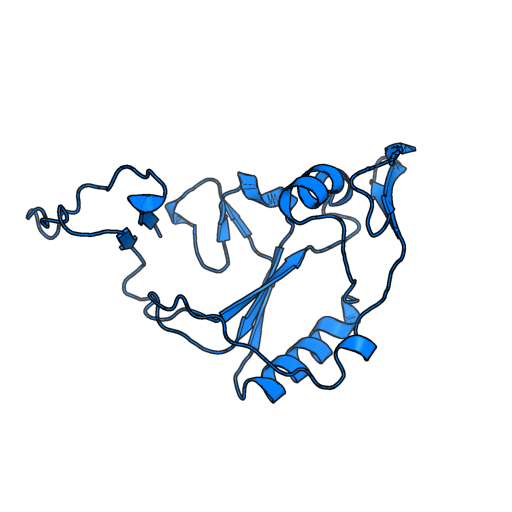ALA A 1 176 ? -10.041 13.955 21.453 1.00 82.38 176 ALA A O 1
#

Radius of gyration: 19.57 Å; chains: 1; bounding box: 48×38×54 Å

Foldseek 3Di:
DDKAAVVVVGDDDFDDDPNRTDPCVVPRMDDDDDPVCFKFFQKDKDADDDQPLPLLVLLLVCCVPVNQADKDFPPVCVVVVQVLLCVQQVFHKDKAWADEDCDPVVDDPRYYHPVCSSRRIIMIGTHIDGPPDPDHDDTDRVCPVVRIDDDQKDWDAHPVRWIWMGGRNDSDIDID

pLDDT: mean 91.11, std 5.92, range [68.75, 97.69]

Organism: NCBI:txid1768907

Sequence (176 aa):
MGYWDKGLGDTMPTIEVDGQRIDSKDSESILIYPAHEQKDAWLQSWSVLGPHNCFEQSLERMLEEFGTYFVLLPAKKIRAYVKLLSKASDSQVRYGFVQYSSNPLDRSLTVKDISFSYQKEFRFYVGECRKDEIESKTLQLKGLGKMLLEAASLKLTSPSGEIRYCSLGRKEVVTA